Protein AF-A0AAE8LPQ8-F1 (afdb_monomer_lite)

Foldseek 3Di:
DDPPDDPPVFQWFQLRLLCVLVVHDLVVSCVQLVNDSVLSVCLRVLNDFDDDDPSSVVSVCVSCVVSVHHPVPHDPGRSDRDDD

Radius of gyration: 12.87 Å; chains: 1; bounding box: 41×25×25 Å

Secondary structure (DSSP, 8-state):
-----------EEHHHHHHHHTT--HHHHHHHHT--HHHHHHHHTTS------HHHHHHHHHHHHHTT--GGGS-S-TTSEE--

Structure (mmCIF, N/CA/C/O backbone):
data_AF-A0AAE8LPQ8-F1
#
_entry.id   AF-A0AAE8LPQ8-F1
#
loop_
_atom_site.group_PDB
_atom_site.id
_atom_site.type_symbol
_atom_site.label_atom_id
_atom_site.label_alt_id
_atom_site.label_comp_id
_atom_site.label_asym_id
_atom_site.label_entity_id
_atom_site.label_seq_id
_atom_site.pdbx_PDB_ins_code
_atom_site.Cartn_x
_atom_site.Cartn_y
_atom_site.Cartn_z
_atom_site.occupancy
_atom_site.B_iso_or_equiv
_atom_site.auth_seq_id
_atom_site.auth_comp_id
_atom_site.auth_asym_id
_atom_site.auth_atom_id
_atom_site.pdbx_PDB_model_num
ATOM 1 N N . MET A 1 1 ? -27.870 10.139 11.182 1.00 36.06 1 MET A N 1
ATOM 2 C CA . MET A 1 1 ? -28.638 9.169 10.371 1.00 36.06 1 MET A CA 1
ATOM 3 C C . MET A 1 1 ? -27.690 8.519 9.382 1.00 36.06 1 MET A C 1
ATOM 5 O O . MET A 1 1 ? -26.973 9.224 8.680 1.00 36.06 1 MET A O 1
ATOM 9 N N . MET A 1 2 ? -27.616 7.192 9.432 1.00 45.44 2 MET A N 1
ATOM 10 C CA . MET A 1 2 ? -26.746 6.357 8.609 1.00 45.44 2 MET A CA 1
ATOM 11 C C . MET A 1 2 ? -27.083 6.559 7.129 1.00 45.44 2 MET A C 1
ATOM 13 O O . MET A 1 2 ? -28.230 6.380 6.732 1.00 45.44 2 MET A O 1
ATOM 17 N N . LYS A 1 3 ? -26.094 6.924 6.308 1.00 39.69 3 LYS A N 1
ATOM 18 C CA . LYS A 1 3 ? -26.216 6.804 4.853 1.00 39.69 3 LYS A CA 1
ATOM 19 C C . LYS A 1 3 ? -25.935 5.344 4.507 1.00 39.69 3 LYS A C 1
ATOM 21 O O . LYS A 1 3 ? -24.794 4.974 4.256 1.00 39.69 3 LYS A O 1
ATOM 26 N N . THR A 1 4 ? -26.964 4.504 4.564 1.00 49.91 4 THR A N 1
ATOM 27 C CA . THR A 1 4 ? -26.940 3.157 3.987 1.00 49.91 4 THR A CA 1
ATOM 28 C C . THR A 1 4 ? -27.014 3.280 2.468 1.00 49.91 4 THR A C 1
ATOM 30 O O . THR A 1 4 ? -28.045 3.077 1.833 1.00 49.91 4 THR A O 1
ATOM 33 N N . SER A 1 5 ? -25.894 3.667 1.866 1.00 39.59 5 SER A N 1
ATOM 34 C CA . SER A 1 5 ? -25.703 3.554 0.426 1.00 39.59 5 SER A CA 1
ATOM 35 C C . SER A 1 5 ? -25.461 2.077 0.120 1.00 39.59 5 SER A C 1
ATOM 37 O O . SER A 1 5 ? -24.507 1.499 0.639 1.00 39.59 5 SER A O 1
ATOM 39 N N . LYS A 1 6 ? -26.318 1.460 -0.703 1.00 37.97 6 LYS A N 1
ATOM 40 C CA . LYS A 1 6 ? -26.062 0.149 -1.333 1.00 37.97 6 LYS A CA 1
ATOM 41 C C . LYS A 1 6 ? -24.593 0.108 -1.793 1.00 37.97 6 LYS A C 1
ATOM 43 O O . LYS A 1 6 ? -24.174 1.110 -2.380 1.00 37.97 6 LYS A O 1
ATOM 48 N N . PRO A 1 7 ? -23.803 -0.960 -1.550 1.00 39.62 7 PRO A N 1
ATOM 49 C CA . PRO A 1 7 ? -22.433 -0.995 -2.035 1.00 39.62 7 PRO A CA 1
ATOM 50 C C . PRO A 1 7 ? -22.508 -1.000 -3.557 1.00 39.62 7 PRO A C 1
ATOM 52 O O . PRO A 1 7 ? -22.846 -1.996 -4.191 1.00 39.62 7 PRO A O 1
ATOM 55 N N . GLN A 1 8 ? -22.287 0.174 -4.141 1.00 43.12 8 GLN A N 1
ATOM 56 C CA . GLN A 1 8 ? -22.093 0.333 -5.563 1.00 43.12 8 GLN A CA 1
ATOM 57 C C . GLN A 1 8 ? -20.942 -0.614 -5.893 1.00 43.12 8 GLN A C 1
ATOM 59 O O . GLN A 1 8 ? -19.849 -0.458 -5.341 1.00 43.12 8 GLN A O 1
ATOM 64 N N . GLN A 1 9 ? -21.215 -1.629 -6.708 1.00 49.06 9 GLN A N 1
ATOM 65 C CA . GLN A 1 9 ? -20.253 -2.614 -7.191 1.00 49.06 9 GLN A CA 1
ATOM 66 C C . GLN A 1 9 ? -19.272 -1.881 -8.118 1.00 49.06 9 GLN A C 1
ATOM 68 O O . GLN A 1 9 ? -19.326 -1.944 -9.340 1.00 49.06 9 GLN A O 1
ATOM 73 N N . THR A 1 10 ? -18.454 -1.034 -7.507 1.00 54.38 10 THR A N 1
ATOM 74 C CA . THR A 1 10 ? -17.467 -0.188 -8.149 1.00 54.38 10 THR A CA 1
ATOM 75 C C . THR A 1 10 ? -16.237 -1.057 -8.164 1.00 54.38 10 THR A C 1
ATOM 77 O O . THR A 1 10 ? -15.707 -1.348 -7.095 1.00 54.38 10 THR A O 1
ATOM 80 N N . GLN A 1 11 ? -15.838 -1.526 -9.344 1.00 65.50 11 GLN A N 1
ATOM 81 C CA . GLN A 1 11 ? -14.614 -2.301 -9.506 1.00 65.50 11 GLN A CA 1
ATOM 82 C C . GLN A 1 11 ? -13.485 -1.576 -8.746 1.00 65.50 11 GLN A C 1
ATOM 84 O O . GLN A 1 11 ? -13.157 -0.421 -9.0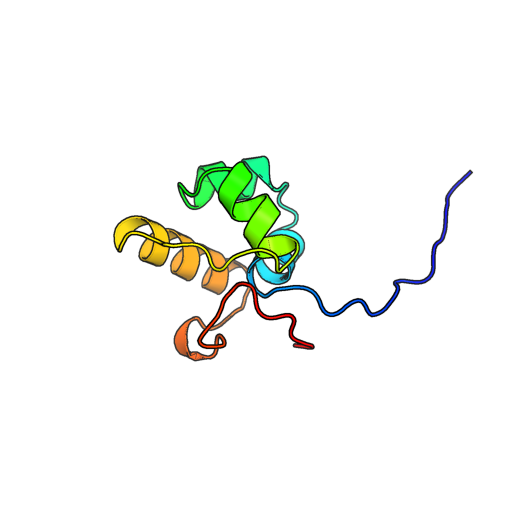49 1.00 65.50 11 GLN A O 1
ATOM 89 N N . ALA A 1 12 ? -12.999 -2.198 -7.675 1.00 78.75 12 ALA A N 1
ATOM 90 C CA . ALA A 1 12 ? -11.939 -1.655 -6.844 1.00 78.75 12 ALA A CA 1
ATOM 91 C C . ALA A 1 12 ? -10.604 -2.101 -7.436 1.00 78.75 12 ALA A C 1
ATOM 93 O O . ALA A 1 12 ? -10.524 -3.136 -8.094 1.00 78.75 12 ALA A O 1
ATOM 94 N N . THR A 1 13 ? -9.560 -1.301 -7.253 1.00 90.88 13 THR A N 1
ATOM 95 C CA . THR A 1 13 ? -8.230 -1.739 -7.672 1.00 90.88 13 THR A CA 1
ATOM 96 C C . THR A 1 13 ? -7.684 -2.770 -6.698 1.00 90.88 13 THR A C 1
ATOM 98 O O . THR A 1 13 ? -8.081 -2.795 -5.528 1.00 90.88 13 THR A O 1
ATOM 101 N N . VAL A 1 14 ? -6.726 -3.574 -7.152 1.00 90.94 14 VAL A N 1
ATOM 102 C CA . VAL A 1 14 ? -6.053 -4.587 -6.323 1.00 90.94 14 VAL A CA 1
ATOM 103 C C . VAL A 1 14 ? -5.510 -3.985 -5.027 1.00 90.94 14 VAL A C 1
ATOM 105 O O . VAL A 1 14 ? -5.732 -4.518 -3.940 1.00 90.94 14 VAL A O 1
ATOM 108 N N . LEU A 1 15 ? -4.843 -2.828 -5.122 1.00 92.31 15 LEU A N 1
ATOM 109 C CA . LEU A 1 15 ? -4.309 -2.108 -3.958 1.00 92.31 15 LEU A CA 1
ATOM 110 C C . LEU A 1 15 ? -5.395 -1.784 -2.935 1.00 92.31 15 LEU A C 1
ATOM 112 O O . LEU A 1 15 ? -5.204 -2.004 -1.739 1.00 92.31 15 LEU A O 1
ATOM 116 N N . LYS A 1 16 ? -6.539 -1.291 -3.414 1.00 93.56 16 LYS A N 1
ATOM 117 C CA . LYS A 1 16 ? -7.662 -0.927 -2.559 1.00 93.56 16 LYS A CA 1
ATOM 118 C C . LYS A 1 16 ? -8.260 -2.159 -1.879 1.00 93.56 16 LYS A C 1
ATOM 120 O O . LYS A 1 16 ? -8.499 -2.118 -0.676 1.00 93.56 16 LYS A O 1
ATOM 125 N N . GLN A 1 17 ? -8.447 -3.250 -2.622 1.00 91.81 17 GLN A N 1
ATOM 126 C CA . GLN A 1 17 ? -8.998 -4.500 -2.091 1.00 91.81 17 GLN A CA 1
ATOM 127 C C . GLN A 1 17 ? -8.104 -5.104 -1.002 1.00 91.81 17 GLN A C 1
ATOM 129 O O . GLN A 1 17 ? -8.591 -5.415 0.085 1.00 91.81 17 GLN A O 1
ATOM 134 N N . ILE A 1 18 ? -6.793 -5.213 -1.248 1.00 93.50 18 ILE A N 1
ATOM 135 C CA . ILE A 1 18 ? -5.825 -5.730 -0.265 1.00 93.50 18 ILE A CA 1
ATOM 136 C C . ILE A 1 18 ? -5.841 -4.868 1.001 1.00 93.50 18 ILE A C 1
ATOM 138 O O . ILE A 1 18 ? -5.910 -5.388 2.116 1.00 93.50 18 ILE A O 1
ATOM 142 N N . ARG A 1 19 ? -5.815 -3.540 0.837 1.00 95.44 19 ARG A N 1
ATOM 143 C CA . ARG A 1 19 ? -5.839 -2.598 1.957 1.00 95.44 19 ARG A CA 1
ATOM 144 C C . ARG A 1 19 ? -7.103 -2.747 2.806 1.00 95.44 19 ARG A C 1
ATOM 146 O O . ARG A 1 19 ? -7.012 -2.793 4.033 1.00 95.44 19 ARG A O 1
ATOM 153 N N . GLU A 1 20 ? -8.268 -2.793 2.165 1.00 94.56 20 GLU A N 1
ATOM 154 C CA . GLU A 1 20 ? -9.565 -2.876 2.844 1.00 94.56 20 GLU A CA 1
ATOM 155 C C . GLU A 1 20 ? -9.777 -4.237 3.510 1.00 94.56 20 GLU A C 1
ATOM 157 O O . GLU A 1 20 ? -10.310 -4.284 4.616 1.00 94.56 20 GLU A O 1
ATOM 162 N N . THR A 1 21 ? -9.258 -5.318 2.920 1.00 94.25 21 THR A N 1
ATOM 163 C CA . THR A 1 21 ? -9.263 -6.660 3.532 1.00 94.25 21 THR A CA 1
ATOM 164 C C . THR A 1 21 ? -8.514 -6.675 4.865 1.00 94.25 21 THR A C 1
ATOM 166 O O . THR A 1 21 ? -8.939 -7.316 5.822 1.00 94.25 21 THR A O 1
ATOM 169 N N . LEU A 1 22 ? -7.430 -5.904 4.968 1.00 93.56 22 LEU A N 1
ATOM 170 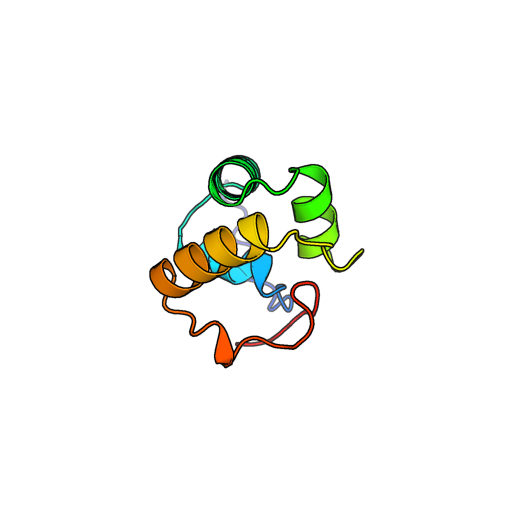C CA . LEU A 1 22 ? -6.666 -5.740 6.206 1.00 93.56 22 LEU A CA 1
ATOM 171 C C . LEU A 1 22 ? -7.209 -4.639 7.126 1.00 93.56 22 LEU A C 1
ATOM 173 O O . LEU A 1 22 ? -6.583 -4.342 8.143 1.00 93.56 22 LEU A O 1
ATOM 177 N N . SER A 1 23 ? -8.341 -4.018 6.777 1.00 95.94 23 SER A N 1
ATOM 178 C CA . SER A 1 23 ? -8.940 -2.893 7.508 1.00 95.94 23 SER A CA 1
ATOM 179 C C . SER A 1 23 ? -7.974 -1.722 7.742 1.00 95.94 23 SER A C 1
ATOM 181 O O . SER A 1 23 ? -8.049 -1.038 8.760 1.00 95.94 23 SER A O 1
ATOM 183 N N . LEU A 1 24 ? -7.057 -1.480 6.798 1.00 96.12 24 LEU A N 1
ATOM 184 C CA . LEU A 1 24 ? -6.072 -0.402 6.889 1.00 96.12 24 LEU A CA 1
ATOM 185 C C . LEU A 1 24 ? -6.582 0.885 6.233 1.00 96.12 24 LEU A C 1
ATOM 187 O O . LEU A 1 24 ? -7.212 0.884 5.167 1.00 96.12 24 LEU A O 1
ATOM 191 N N . THR A 1 25 ? -6.216 2.022 6.814 1.00 97.56 25 THR A N 1
ATOM 192 C CA . THR A 1 25 ? -6.305 3.320 6.139 1.00 97.56 25 THR A CA 1
ATOM 193 C C . THR A 1 25 ? -5.249 3.432 5.033 1.00 97.56 25 THR A C 1
ATOM 195 O O . THR A 1 25 ? -4.239 2.723 5.026 1.00 97.56 25 THR A O 1
ATOM 198 N N . GLN A 1 26 ? -5.441 4.352 4.079 1.00 97.25 26 GLN A N 1
ATOM 199 C CA . GLN A 1 26 ? -4.438 4.612 3.032 1.00 97.25 26 GLN A CA 1
ATOM 200 C C . GLN A 1 26 ? -3.086 5.042 3.622 1.00 97.25 26 GLN A C 1
ATOM 202 O O . GLN A 1 26 ? -2.039 4.687 3.086 1.00 97.25 26 GLN A O 1
ATOM 207 N N . PHE A 1 27 ? -3.105 5.772 4.743 1.00 97.81 27 PHE A N 1
ATOM 208 C CA . PHE A 1 27 ? -1.901 6.208 5.447 1.00 97.81 27 PHE A CA 1
ATOM 209 C C . PHE A 1 27 ? -1.144 5.034 6.079 1.00 97.81 27 PHE A C 1
ATOM 211 O O . PHE A 1 27 ? 0.064 4.911 5.891 1.00 97.81 27 PHE A O 1
ATOM 218 N N . GLU A 1 28 ? -1.838 4.132 6.774 1.00 97.69 28 GLU A N 1
ATOM 219 C CA . GLU A 1 28 ? -1.201 2.949 7.366 1.00 97.69 28 GLU A CA 1
ATOM 220 C C . GLU A 1 28 ? -0.659 2.008 6.292 1.00 97.69 28 GLU A C 1
ATOM 222 O O . GLU A 1 28 ? 0.436 1.464 6.427 1.00 97.69 28 GLU A O 1
ATOM 227 N N . PHE A 1 29 ? -1.396 1.843 5.195 1.00 97.31 29 PHE A N 1
ATOM 228 C CA . PHE A 1 29 ? -0.948 1.024 4.077 1.00 97.31 29 PHE A CA 1
ATOM 229 C C . PHE A 1 29 ? 0.289 1.620 3.389 1.00 97.31 29 PHE A C 1
ATOM 231 O O . PHE A 1 29 ? 1.239 0.888 3.104 1.00 97.31 29 PHE A O 1
ATOM 238 N N . ALA A 1 30 ? 0.337 2.946 3.218 1.00 97.44 30 ALA A N 1
ATOM 239 C CA . ALA A 1 30 ? 1.524 3.677 2.767 1.00 97.44 30 ALA A CA 1
ATOM 240 C C . ALA A 1 30 ? 2.721 3.451 3.696 1.00 97.44 30 ALA A C 1
ATOM 242 O O . ALA A 1 30 ? 3.801 3.078 3.239 1.00 97.44 30 ALA A O 1
ATOM 243 N N . ALA A 1 31 ? 2.523 3.588 5.009 1.00 97.62 31 ALA A N 1
ATOM 244 C CA . ALA A 1 31 ? 3.577 3.374 5.995 1.00 97.62 31 ALA A CA 1
ATOM 245 C C . ALA A 1 31 ? 4.120 1.932 5.969 1.00 97.62 31 ALA A C 1
ATOM 247 O O . ALA A 1 31 ? 5.334 1.729 5.991 1.00 97.62 31 ALA A O 1
ATOM 248 N N . LYS A 1 32 ? 3.240 0.926 5.865 1.00 96.56 32 LYS A N 1
ATOM 249 C CA . LYS A 1 32 ? 3.641 -0.491 5.833 1.00 96.56 32 LYS A CA 1
ATOM 250 C C . LYS A 1 32 ? 4.360 -0.884 4.540 1.00 96.56 32 LYS A C 1
ATOM 252 O O . LYS A 1 32 ? 5.345 -1.618 4.581 1.00 96.56 32 LYS A O 1
ATOM 257 N N . THR A 1 33 ? 3.880 -0.405 3.395 1.00 96.19 33 THR A N 1
ATOM 258 C CA . THR A 1 33 ? 4.474 -0.710 2.080 1.00 96.19 33 THR A CA 1
ATOM 259 C C . THR A 1 33 ? 5.706 0.145 1.777 1.00 96.19 33 THR A C 1
ATOM 261 O O . THR A 1 33 ? 6.546 -0.241 0.966 1.00 96.19 33 THR A O 1
ATOM 264 N N . GLY A 1 34 ? 5.844 1.300 2.433 1.00 96.75 34 GLY A N 1
ATOM 265 C CA . GLY A 1 34 ? 6.836 2.319 2.093 1.00 96.75 34 GLY A CA 1
ATOM 266 C C . GLY A 1 34 ? 6.508 3.080 0.804 1.00 96.75 34 GLY A C 1
ATOM 267 O O . GLY A 1 34 ? 7.386 3.744 0.255 1.00 96.75 34 GLY A O 1
ATOM 268 N N . ILE A 1 35 ? 5.280 2.965 0.290 1.00 96.50 35 ILE A N 1
ATOM 269 C CA . ILE A 1 35 ? 4.787 3.712 -0.873 1.00 96.50 35 ILE A CA 1
ATOM 270 C C . ILE A 1 35 ? 4.257 5.060 -0.382 1.00 96.50 35 ILE A C 1
ATOM 272 O O . ILE A 1 35 ? 3.618 5.133 0.664 1.00 96.50 35 ILE A O 1
ATOM 276 N N . SER A 1 36 ? 4.487 6.146 -1.124 1.00 97.38 36 SER A N 1
ATOM 277 C CA . SER A 1 36 ? 3.936 7.444 -0.728 1.00 97.38 36 SER A CA 1
ATOM 278 C C . SER A 1 36 ? 2.404 7.430 -0.740 1.00 97.38 36 SER A C 1
ATOM 280 O O . SER A 1 36 ? 1.777 6.876 -1.647 1.00 97.38 36 SER A O 1
ATOM 282 N N . LEU A 1 37 ? 1.790 8.119 0.225 1.00 97.62 37 LEU A N 1
ATOM 283 C CA . LEU A 1 37 ? 0.331 8.243 0.312 1.00 97.62 37 LEU A CA 1
ATOM 284 C C . LEU A 1 37 ? -0.287 8.759 -0.999 1.00 97.62 37 LEU A C 1
ATOM 286 O O . LEU A 1 37 ? -1.305 8.245 -1.454 1.00 97.62 37 LEU A O 1
ATOM 290 N N . SER A 1 38 ? 0.363 9.730 -1.645 1.00 96.88 38 SER A N 1
ATOM 291 C CA . SER A 1 38 ? -0.086 10.293 -2.922 1.00 96.88 38 SER A CA 1
ATOM 292 C C . SER A 1 38 ? -0.071 9.275 -4.066 1.00 96.88 38 SER A C 1
ATOM 294 O O . SER A 1 38 ? -0.957 9.302 -4.919 1.00 96.88 38 SER A O 1
ATOM 296 N N . THR A 1 39 ? 0.904 8.364 -4.088 1.00 96.44 39 THR A N 1
ATOM 297 C CA . THR A 1 39 ? 0.964 7.278 -5.075 1.00 96.44 39 THR A CA 1
ATOM 298 C C . THR A 1 39 ? -0.161 6.282 -4.835 1.00 96.44 39 THR A C 1
ATOM 300 O O . THR A 1 39 ? -0.858 5.934 -5.784 1.00 96.44 39 THR A O 1
ATOM 303 N N . ILE A 1 40 ? -0.405 5.897 -3.577 1.00 96.25 40 ILE A N 1
ATOM 304 C CA . ILE A 1 40 ? -1.526 5.015 -3.218 1.00 96.25 40 ILE A CA 1
ATOM 305 C C . ILE A 1 40 ? -2.859 5.630 -3.644 1.00 96.25 40 ILE A C 1
ATOM 307 O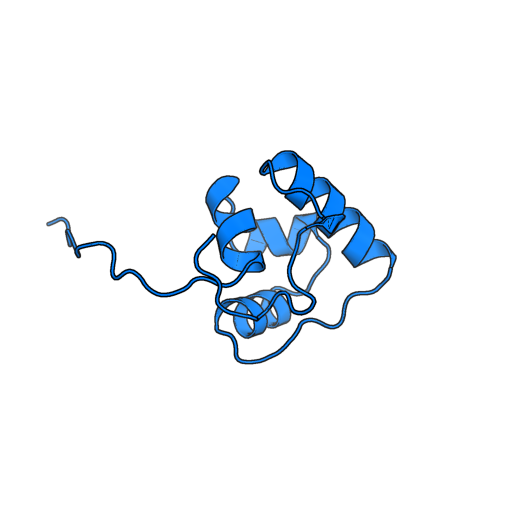 O . ILE A 1 40 ? -3.648 4.969 -4.305 1.00 96.25 40 ILE A O 1
ATOM 311 N N . GLN A 1 41 ? -3.097 6.909 -3.356 1.00 95.69 41 GLN A N 1
ATOM 312 C CA . GLN A 1 41 ? -4.337 7.592 -3.742 1.00 95.69 41 GLN A CA 1
ATOM 313 C C . GLN A 1 41 ? -4.577 7.592 -5.260 1.00 95.69 41 GLN A C 1
ATOM 315 O O . GLN A 1 41 ? -5.691 7.327 -5.720 1.00 95.69 41 GLN A O 1
ATOM 320 N N . ARG A 1 42 ? -3.538 7.873 -6.058 1.00 94.50 42 ARG A N 1
ATOM 321 C CA . ARG A 1 42 ? -3.635 7.855 -7.529 1.00 94.50 42 ARG A CA 1
ATOM 322 C C . ARG A 1 42 ? -3.812 6.439 -8.073 1.00 94.50 42 ARG A C 1
ATOM 324 O O . ARG A 1 42 ? -4.571 6.249 -9.018 1.00 94.50 42 ARG A O 1
ATOM 331 N N . ALA A 1 43 ? -3.159 5.455 -7.463 1.00 94.31 43 ALA A N 1
ATOM 332 C CA . ALA A 1 43 ? -3.301 4.059 -7.846 1.00 94.31 43 ALA A CA 1
ATOM 333 C C . ALA A 1 43 ? -4.688 3.504 -7.502 1.00 94.31 43 ALA A C 1
ATOM 335 O O . ALA A 1 43 ? -5.334 2.915 -8.358 1.00 94.31 43 ALA A O 1
ATOM 336 N N . GLU A 1 44 ? -5.203 3.761 -6.297 1.00 93.31 44 GLU A N 1
ATOM 337 C CA . GLU A 1 44 ? -6.531 3.306 -5.859 1.00 93.31 44 GLU A CA 1
ATOM 338 C C . GLU A 1 44 ? -7.691 3.967 -6.610 1.00 93.31 44 GLU A C 1
ATOM 340 O O . GLU A 1 44 ? -8.782 3.404 -6.700 1.00 93.31 44 GLU A O 1
ATOM 345 N N . SER A 1 45 ? -7.468 5.158 -7.165 1.00 90.56 45 SER A N 1
ATOM 346 C CA . SER A 1 45 ? -8.432 5.824 -8.046 1.00 90.56 45 SER A CA 1
ATOM 347 C C . SER A 1 45 ? -8.328 5.377 -9.510 1.00 90.56 45 SER A C 1
ATOM 349 O O . SER A 1 45 ? -9.176 5.766 -10.315 1.00 90.56 45 SER A O 1
ATOM 351 N N . GLY A 1 46 ? -7.332 4.554 -9.862 1.00 89.19 46 GLY A N 1
ATOM 352 C CA . GLY A 1 46 ? -7.062 4.117 -11.236 1.00 89.19 46 GLY A CA 1
ATOM 353 C C . GLY A 1 46 ? -6.431 5.197 -12.120 1.00 89.19 46 GLY A C 1
ATOM 354 O O . GLY A 1 46 ? -6.399 5.053 -13.337 1.00 89.19 46 GLY A O 1
ATOM 355 N N . GLN A 1 47 ? -5.949 6.301 -11.539 1.00 89.38 47 GLN A N 1
ATOM 356 C CA . GLN A 1 47 ? -5.322 7.392 -12.292 1.00 89.38 47 GLN A CA 1
ATOM 357 C C . GLN A 1 47 ? -3.911 7.041 -12.768 1.00 89.38 47 GLN A C 1
ATOM 359 O O . GLN A 1 47 ? -3.455 7.579 -13.777 1.00 89.38 47 GLN A O 1
ATOM 364 N N . ARG A 1 48 ? -3.177 6.214 -12.010 1.00 91.56 48 ARG A N 1
ATOM 365 C CA . ARG A 1 48 ? -1.773 5.908 -12.304 1.00 91.56 48 ARG A CA 1
ATOM 366 C C . ARG A 1 48 ? -1.322 4.589 -11.688 1.00 91.56 48 ARG A C 1
ATOM 368 O O . ARG A 1 48 ? -1.549 4.360 -10.506 1.00 91.56 48 ARG A O 1
ATOM 375 N N . GLU A 1 49 ? -0.574 3.805 -12.456 1.00 93.88 49 GLU A N 1
ATOM 376 C CA . GLU A 1 49 ? 0.134 2.630 -11.946 1.00 93.88 49 GLU A CA 1
ATOM 377 C C . GLU A 1 49 ? 1.282 3.056 -11.009 1.00 93.88 49 GLU A C 1
ATOM 379 O O . GLU A 1 49 ? 2.080 3.933 -11.377 1.00 93.88 49 GLU A O 1
ATOM 384 N N . PRO A 1 50 ? 1.384 2.497 -9.791 1.00 93.31 50 PRO A N 1
ATOM 385 C CA . PRO A 1 50 ? 2.490 2.808 -8.901 1.00 93.31 50 PRO A CA 1
ATOM 386 C C . PRO A 1 50 ? 3.803 2.255 -9.461 1.00 93.31 50 PRO A C 1
ATOM 388 O O . PRO A 1 50 ? 3.899 1.094 -9.839 1.00 93.31 50 PRO A O 1
ATOM 391 N N . ASN A 1 51 ? 4.846 3.082 -9.462 1.00 93.69 51 ASN A N 1
ATOM 392 C CA . ASN A 1 51 ? 6.197 2.607 -9.735 1.00 93.69 51 ASN A CA 1
ATOM 393 C C . ASN A 1 51 ? 6.840 2.192 -8.410 1.00 93.69 51 ASN A C 1
ATOM 395 O O . ASN A 1 51 ? 7.115 3.051 -7.569 1.00 93.69 51 ASN A O 1
ATOM 399 N N . LEU A 1 52 ? 7.014 0.887 -8.213 1.00 94.00 52 LEU A N 1
ATOM 400 C CA . LEU A 1 52 ? 7.513 0.312 -6.971 1.00 94.00 52 LEU A CA 1
ATOM 401 C C . LEU A 1 52 ? 8.984 -0.066 -7.113 1.00 94.00 52 LEU A C 1
ATOM 403 O O . LEU A 1 52 ? 9.375 -0.747 -8.058 1.00 94.00 52 LEU A O 1
ATOM 407 N N . SER A 1 53 ? 9.798 0.319 -6.134 1.00 96.38 53 SER A N 1
ATOM 408 C CA . SER A 1 53 ? 11.118 -0.284 -5.973 1.00 96.38 53 SER A CA 1
ATOM 409 C C . SER A 1 53 ? 10.983 -1.761 -5.595 1.00 96.38 53 SER A C 1
ATOM 411 O O . SER A 1 53 ? 9.955 -2.198 -5.071 1.00 96.38 53 SER A O 1
ATOM 413 N N . TYR A 1 54 ? 12.050 -2.534 -5.791 1.00 95.69 54 TYR A N 1
ATOM 414 C CA . TYR A 1 54 ? 12.079 -3.940 -5.383 1.00 95.69 54 TYR A CA 1
ATOM 415 C C . TYR A 1 54 ? 11.740 -4.131 -3.892 1.00 95.69 54 TYR A C 1
ATOM 417 O O . TYR A 1 54 ? 10.959 -5.008 -3.530 1.00 95.69 54 TYR A O 1
ATOM 425 N N . GLU A 1 55 ? 12.246 -3.252 -3.023 1.00 96.38 55 GLU A N 1
ATOM 426 C CA . GLU A 1 55 ? 11.942 -3.267 -1.586 1.00 96.38 55 GLU A CA 1
ATOM 427 C C . GLU A 1 55 ? 10.457 -2.994 -1.297 1.00 96.38 55 GLU A C 1
ATOM 429 O O . GLU A 1 55 ? 9.846 -3.670 -0.466 1.00 96.38 55 GLU A O 1
ATOM 434 N N . GLN A 1 56 ? 9.849 -2.034 -2.004 1.00 96.88 56 GLN A N 1
ATOM 435 C CA . GLN A 1 56 ? 8.415 -1.747 -1.886 1.00 96.88 56 GLN A CA 1
ATOM 436 C C . GLN A 1 56 ? 7.572 -2.924 -2.390 1.00 96.88 56 GLN A C 1
ATOM 438 O O . GLN A 1 56 ? 6.586 -3.282 -1.747 1.00 96.88 56 GLN A O 1
ATOM 443 N N . TRP A 1 57 ? 7.989 -3.579 -3.478 1.00 95.38 57 TRP A N 1
ATOM 444 C CA . TRP A 1 57 ? 7.334 -4.778 -3.999 1.00 95.38 57 TRP A CA 1
ATOM 445 C C . TRP A 1 57 ? 7.381 -5.944 -3.003 1.00 95.38 57 TRP A C 1
ATOM 447 O O . TRP A 1 57 ? 6.359 -6.575 -2.737 1.00 95.38 57 TRP A O 1
ATOM 457 N N . LYS A 1 58 ? 8.525 -6.201 -2.356 1.00 96.69 58 LYS A N 1
ATOM 458 C CA . LYS A 1 58 ? 8.626 -7.242 -1.313 1.00 96.69 58 LYS A CA 1
ATOM 459 C C . LYS A 1 58 ? 7.708 -6.968 -0.122 1.00 96.69 58 LYS A C 1
ATOM 461 O O . LYS A 1 58 ? 7.061 -7.884 0.384 1.00 96.69 58 LYS A O 1
ATOM 466 N N . LYS A 1 59 ? 7.625 -5.712 0.326 1.00 96.69 59 LYS A N 1
ATOM 467 C CA . LYS A 1 59 ? 6.705 -5.319 1.407 1.00 96.69 59 LYS A CA 1
ATOM 468 C C . LYS A 1 59 ? 5.249 -5.480 0.981 1.00 96.69 59 LYS A C 1
ATOM 470 O O . LYS A 1 59 ? 4.464 -6.065 1.721 1.00 96.69 59 LYS A O 1
ATOM 475 N N . PHE A 1 60 ? 4.906 -5.016 -0.219 1.00 95.75 60 PHE A N 1
ATOM 476 C CA . PHE A 1 60 ? 3.570 -5.161 -0.786 1.00 95.75 60 PHE A CA 1
ATOM 477 C C . PHE A 1 60 ? 3.147 -6.630 -0.886 1.00 95.75 60 PHE A C 1
ATOM 479 O O . PHE A 1 60 ? 2.103 -6.988 -0.355 1.00 95.75 60 PHE A O 1
ATOM 486 N N . THR A 1 61 ? 3.969 -7.497 -1.481 1.00 95.62 61 THR A N 1
ATOM 487 C CA . THR A 1 61 ? 3.656 -8.929 -1.637 1.00 95.62 61 THR A CA 1
ATOM 488 C C . THR A 1 61 ? 3.530 -9.658 -0.298 1.00 95.62 61 THR A C 1
ATOM 490 O O . THR A 1 61 ? 2.673 -10.525 -0.149 1.00 95.62 61 THR A O 1
ATOM 493 N N . SER A 1 62 ? 4.324 -9.281 0.709 1.00 96.38 62 SER A N 1
ATOM 494 C CA . SER A 1 62 ? 4.161 -9.779 2.082 1.00 96.38 62 SER A CA 1
ATOM 495 C C . SER A 1 62 ? 2.789 -9.415 2.661 1.00 96.38 62 SER A C 1
ATOM 497 O O . SER A 1 62 ? 2.091 -10.268 3.208 1.00 96.38 62 SER A O 1
ATOM 499 N N . ILE A 1 63 ? 2.361 -8.164 2.479 1.00 95.00 63 ILE A N 1
ATOM 500 C CA . ILE A 1 63 ? 1.058 -7.678 2.949 1.00 95.00 63 ILE A CA 1
ATOM 501 C C . ILE A 1 63 ? -0.092 -8.307 2.147 1.00 95.00 63 ILE A C 1
ATOM 503 O O . IL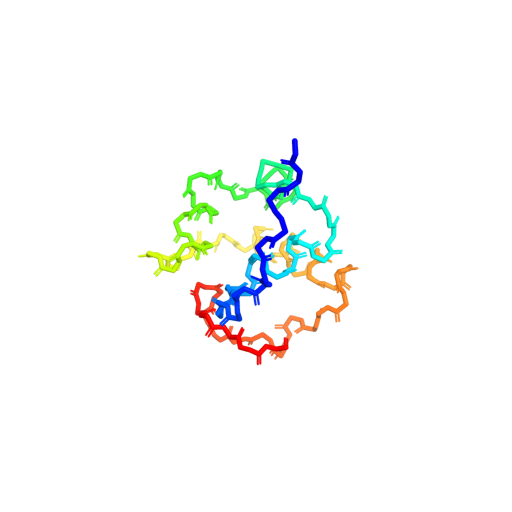E A 1 63 ? -1.102 -8.686 2.730 1.00 95.00 63 ILE A O 1
ATOM 507 N N . ALA A 1 64 ? 0.068 -8.486 0.834 1.00 94.31 64 ALA A N 1
ATOM 508 C CA . ALA A 1 64 ? -0.906 -9.170 -0.013 1.00 94.31 64 ALA A CA 1
ATOM 509 C C . ALA A 1 64 ? -1.161 -10.604 0.479 1.00 94.31 64 ALA A C 1
ATOM 511 O O . ALA A 1 64 ? -2.313 -10.991 0.662 1.00 94.31 64 ALA A O 1
ATOM 512 N N . ARG A 1 65 ? -0.098 -11.347 0.821 1.00 95.31 65 ARG A N 1
ATOM 513 C CA . ARG A 1 65 ? -0.219 -12.684 1.426 1.00 95.31 65 ARG A CA 1
ATOM 514 C C . ARG A 1 65 ? -0.937 -12.658 2.774 1.00 95.31 65 ARG A C 1
ATOM 516 O O . ARG A 1 65 ? -1.764 -13.526 3.027 1.00 95.31 65 ARG A O 1
ATOM 523 N N . GLN A 1 66 ? -0.671 -11.659 3.621 1.00 93.12 66 GLN A N 1
ATOM 524 C CA . GLN A 1 66 ? -1.400 -11.480 4.890 1.00 93.12 66 GLN A CA 1
ATOM 525 C C . GLN A 1 66 ? -2.892 -11.212 4.670 1.00 93.12 66 GLN A C 1
ATOM 527 O O . GLN A 1 66 ? -3.714 -11.615 5.486 1.00 93.12 66 GLN A O 1
ATOM 532 N N . ALA A 1 67 ? -3.238 -10.556 3.563 1.00 91.56 67 ALA A N 1
ATOM 533 C CA . ALA A 1 67 ? -4.613 -10.322 3.143 1.00 91.56 67 ALA A CA 1
ATOM 534 C C . ALA A 1 67 ? -5.257 -11.542 2.451 1.00 91.56 67 ALA A C 1
ATOM 536 O O . ALA A 1 67 ? -6.404 -11.454 2.029 1.00 91.56 67 ALA A O 1
ATOM 537 N N . GLY A 1 68 ? -4.544 -12.668 2.317 1.00 92.88 68 GLY A N 1
ATOM 538 C CA . GLY A 1 68 ? -5.036 -13.879 1.652 1.00 92.88 68 GLY A CA 1
ATOM 539 C C . GLY A 1 68 ? -4.908 -13.870 0.125 1.00 92.88 68 GLY A C 1
ATOM 540 O O . GLY A 1 68 ? -5.427 -14.769 -0.532 1.00 92.88 68 GLY A O 1
ATOM 541 N N . PHE A 1 69 ? -4.211 -12.888 -0.448 1.00 91.12 69 PHE A N 1
ATOM 542 C CA . PHE A 1 69 ? -3.958 -12.807 -1.885 1.00 91.12 69 PHE A CA 1
ATOM 543 C C . PHE A 1 69 ? -2.634 -13.484 -2.233 1.00 91.12 69 PHE A C 1
ATOM 545 O O . PHE A 1 69 ? -1.624 -13.298 -1.551 1.00 91.12 69 PHE A O 1
ATOM 552 N N . ASP A 1 70 ? -2.630 -14.239 -3.328 1.00 92.25 70 ASP A N 1
ATOM 553 C CA . ASP A 1 70 ? -1.418 -14.815 -3.903 1.00 92.25 70 ASP A CA 1
ATOM 554 C C . ASP A 1 70 ? -0.777 -13.803 -4.871 1.00 92.25 70 ASP A C 1
ATOM 556 O O . ASP A 1 70 ? -1.387 -13.505 -5.901 1.00 92.25 70 ASP A O 1
ATOM 560 N N . PRO A 1 71 ? 0.421 -13.259 -4.573 1.00 88.50 71 PRO A N 1
ATOM 561 C CA . PRO A 1 71 ? 1.082 -12.277 -5.428 1.00 88.50 71 PRO A CA 1
ATOM 562 C C . PRO A 1 71 ? 1.304 -12.738 -6.870 1.00 88.50 71 PRO A C 1
ATOM 564 O O . PRO A 1 71 ? 1.278 -11.906 -7.768 1.00 88.50 71 PRO A O 1
ATOM 567 N N . GLU A 1 72 ? 1.485 -14.043 -7.090 1.00 90.25 72 GLU A N 1
ATOM 568 C CA . GLU A 1 72 ? 1.720 -14.624 -8.422 1.00 90.25 72 GLU A CA 1
ATOM 569 C C . GLU A 1 72 ? 0.442 -14.679 -9.274 1.00 90.25 72 GLU A C 1
ATOM 571 O O . GLU A 1 72 ? 0.495 -14.933 -10.474 1.00 90.25 72 GLU A O 1
ATOM 576 N N . LYS A 1 73 ? -0.724 -14.459 -8.654 1.00 89.25 73 LYS A N 1
ATOM 577 C CA . LYS A 1 73 ? -2.037 -14.439 -9.315 1.00 89.25 73 LYS A CA 1
ATOM 578 C C . LYS A 1 73 ? -2.625 -13.036 -9.419 1.00 89.25 73 LYS A C 1
ATOM 580 O O . LYS A 1 73 ? -3.773 -12.888 -9.836 1.00 89.25 73 LYS A O 1
ATOM 585 N N . LEU A 1 74 ? -1.881 -12.016 -8.994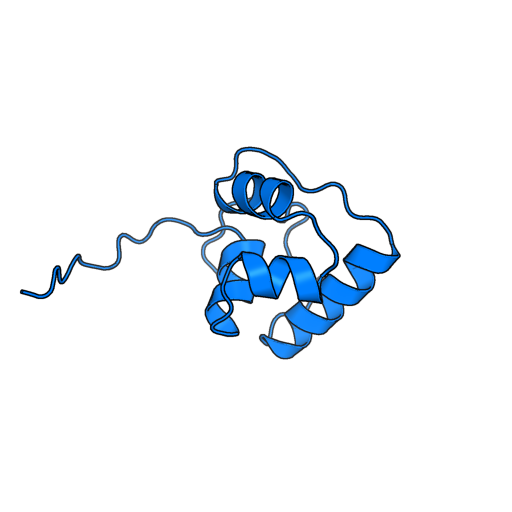 1.00 87.56 74 LEU A N 1
ATOM 586 C CA . LEU A 1 74 ? -2.301 -10.633 -9.166 1.00 87.56 74 LEU A CA 1
ATOM 587 C C . LEU A 1 74 ? -2.220 -10.247 -10.650 1.00 87.56 74 LEU A C 1
ATOM 589 O O . LEU A 1 74 ? -1.373 -10.773 -11.370 1.00 87.56 74 LEU A O 1
ATOM 593 N N . PRO A 1 75 ? -3.084 -9.335 -11.119 1.00 87.50 75 PRO A N 1
ATOM 594 C CA . PRO A 1 75 ? -2.960 -8.795 -12.466 1.0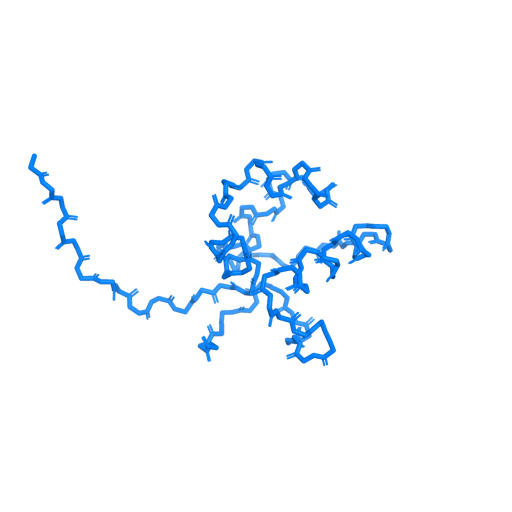0 87.50 75 PRO A CA 1
ATOM 595 C C . PRO A 1 75 ? -1.646 -8.022 -12.624 1.00 87.50 75 PRO A C 1
ATOM 597 O O . PRO A 1 75 ? -1.098 -7.496 -11.651 1.00 87.50 75 PRO A O 1
ATOM 600 N N . ASP A 1 76 ? -1.202 -7.873 -13.873 1.00 87.56 76 ASP A N 1
ATOM 601 C CA . ASP A 1 76 ? 0.027 -7.150 -14.226 1.00 87.56 76 ASP A CA 1
ATOM 602 C C . ASP A 1 76 ? 0.020 -5.681 -13.767 1.00 87.56 76 ASP A C 1
ATOM 604 O O . ASP A 1 76 ? 1.077 -5.063 -13.625 1.00 87.56 76 ASP A O 1
ATOM 608 N N . ARG A 1 77 ? -1.168 -5.102 -13.544 1.00 89.31 77 ARG A N 1
ATOM 609 C CA . ARG A 1 77 ? -1.345 -3.725 -13.075 1.00 89.31 77 ARG A CA 1
ATOM 610 C C . ARG A 1 77 ? -2.136 -3.677 -11.779 1.00 89.31 77 ARG A C 1
ATOM 612 O O . ARG A 1 77 ? -3.292 -4.083 -11.708 1.00 89.31 77 ARG A O 1
ATOM 619 N N . LEU A 1 78 ? -1.552 -3.065 -10.759 1.00 88.38 78 LEU A N 1
ATOM 620 C CA . LEU A 1 78 ? -2.177 -2.904 -9.449 1.00 88.38 78 LEU A CA 1
ATOM 621 C C . LEU A 1 78 ? -3.243 -1.803 -9.423 1.00 88.38 78 LEU A C 1
ATOM 623 O O . LEU A 1 78 ? -4.080 -1.777 -8.516 1.00 88.38 78 LEU A O 1
ATOM 627 N N . SER A 1 79 ? -3.193 -0.871 -10.380 1.00 87.88 79 SER A N 1
ATOM 628 C CA . SER A 1 79 ? -4.206 0.173 -10.570 1.00 87.88 79 SER A CA 1
ATOM 629 C C . SER A 1 79 ? -5.387 -0.271 -11.437 1.00 87.88 79 SER A C 1
ATOM 631 O O . SER A 1 79 ? -6.364 0.475 -11.556 1.00 87.88 79 SER A O 1
ATOM 633 N N . GLU A 1 80 ? -5.338 -1.476 -12.017 1.00 83.06 80 GLU A N 1
ATOM 634 C CA . GLU A 1 80 ? -6.481 -2.031 -12.733 1.00 83.06 80 GLU A CA 1
ATOM 635 C C . GLU A 1 80 ? -7.614 -2.352 -11.770 1.00 83.06 80 GLU A C 1
ATOM 637 O O . GLU A 1 80 ? -7.429 -2.874 -10.669 1.00 83.06 80 GLU A O 1
ATOM 642 N N . LYS A 1 81 ? -8.817 -1.993 -12.206 1.00 80.69 81 LYS A N 1
ATOM 643 C CA . LYS A 1 81 ? -10.041 -2.258 -11.479 1.00 80.69 81 LYS A CA 1
ATOM 644 C C . LYS A 1 81 ? -10.496 -3.670 -11.812 1.00 80.69 81 LYS A C 1
ATOM 646 O O . LYS A 1 81 ? -10.857 -3.949 -12.952 1.00 80.69 81 LYS A O 1
ATOM 651 N N . VAL A 1 82 ? -10.499 -4.541 -10.816 1.00 71.75 82 VAL A N 1
ATOM 652 C CA . VAL A 1 82 ? -10.814 -5.959 -10.983 1.00 71.75 82 VAL A CA 1
ATOM 653 C C . VAL A 1 82 ? -11.986 -6.338 -10.088 1.00 71.75 82 VAL A C 1
ATOM 655 O O . VAL A 1 82 ? -12.148 -5.830 -8.980 1.00 71.75 82 VAL A O 1
ATOM 658 N N . ALA A 1 83 ? -12.854 -7.203 -10.610 1.00 60.09 83 ALA A N 1
ATOM 659 C CA . ALA A 1 83 ? -13.828 -7.926 -9.809 1.00 60.09 83 ALA A CA 1
ATOM 660 C C . ALA A 1 83 ? -13.165 -9.252 -9.431 1.00 60.09 83 ALA A C 1
ATOM 662 O O . ALA A 1 83 ? -13.174 -10.187 -10.227 1.00 60.09 83 ALA A O 1
ATOM 663 N N . ILE A 1 84 ? -12.508 -9.270 -8.274 1.00 53.84 84 ILE A N 1
ATOM 664 C CA . ILE A 1 84 ? -11.981 -10.493 -7.658 1.00 53.84 84 ILE A CA 1
ATOM 665 C C . ILE A 1 84 ? -12.916 -10.865 -6.518 1.00 53.84 84 ILE A C 1
ATOM 667 O O . ILE A 1 84 ? -13.247 -9.932 -5.745 1.00 53.84 84 ILE A O 1
#

pLDDT: mean 85.97, std 17.47, range [36.06, 97.81]

Sequence (84 aa):
MMKTSKPQQTQATVLKQIRETLSLTQFEFAAKTGISLSTIQRAESGQREPNLSYEQWKKFTSIARQAGFDPEKLPDRLSEKVAI